Protein AF-X1LM20-F1 (afdb_monomer_lite)

Radius of gyration: 19.87 Å; chains: 1; bounding box: 27×49×47 Å

Organism: NCBI:txid412755

Sequence (80 aa):
MSIQNNLAENKNSILQAILRLRGPKTIESVERRIRATLKIRNHPEFLDDLRINRNVSGDFAINNLKLIEWADLLERGIIT

pLDDT: mean 75.82, std 10.27, range [49.53, 89.44]

Structure (mmCIF, N/CA/C/O backbone):
data_AF-X1LM20-F1
#
_entry.id   AF-X1LM20-F1
#
loop_
_atom_site.group_PDB
_atom_site.id
_atom_site.type_symbol
_atom_site.label_atom_id
_atom_site.label_alt_id
_a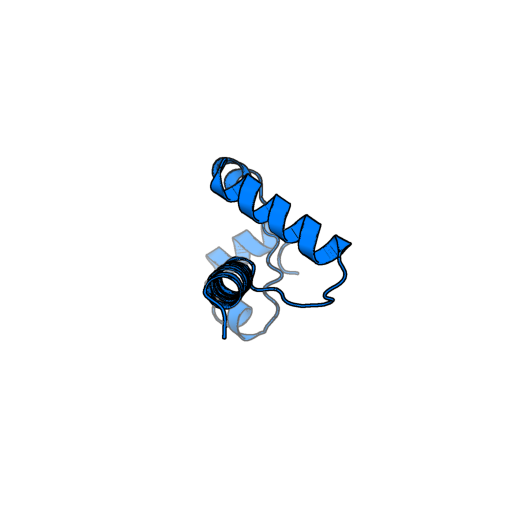tom_site.label_comp_id
_atom_site.label_asym_id
_atom_site.label_entity_id
_atom_site.label_seq_id
_atom_site.pdbx_PDB_ins_code
_atom_site.Cartn_x
_atom_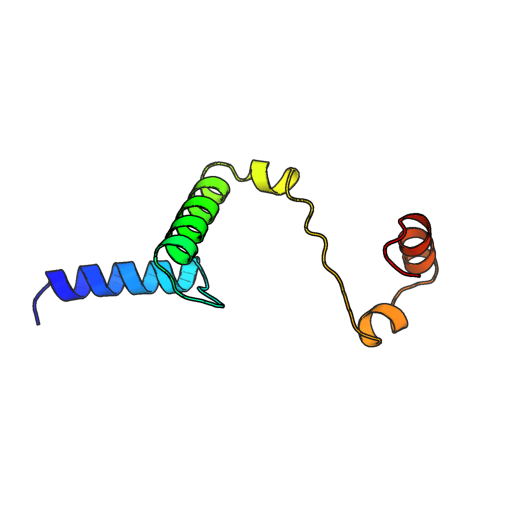site.Cartn_y
_atom_site.Cartn_z
_atom_site.occupancy
_atom_site.B_iso_or_equiv
_atom_site.auth_seq_id
_atom_site.auth_comp_id
_atom_site.auth_asym_id
_atom_site.auth_atom_id
_atom_site.pdbx_PDB_model_num
ATOM 1 N N . MET A 1 1 ? -15.639 26.048 20.410 1.00 52.78 1 MET A N 1
ATOM 2 C CA . MET A 1 1 ? -14.865 25.287 19.405 1.00 52.78 1 MET A CA 1
ATOM 3 C C . MET A 1 1 ? -13.498 25.954 19.308 1.00 52.78 1 MET A C 1
ATOM 5 O O . MET A 1 1 ? -13.457 27.123 18.953 1.00 52.78 1 MET A O 1
ATOM 9 N N . SER A 1 2 ? -12.419 25.318 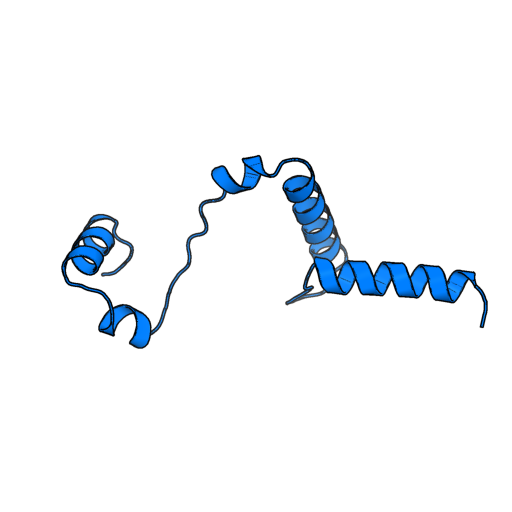19.779 1.00 62.06 2 SER A N 1
ATOM 10 C CA . SER A 1 2 ? -11.088 25.950 19.823 1.00 62.06 2 SER A CA 1
ATOM 11 C C . SER A 1 2 ? -10.313 25.681 18.527 1.00 62.06 2 SER A C 1
ATOM 13 O O . SER A 1 2 ? -10.496 24.643 17.893 1.00 62.06 2 SER A O 1
ATOM 15 N N . ILE A 1 3 ? -9.418 26.595 18.142 1.00 61.31 3 ILE A N 1
ATOM 16 C CA . ILE A 1 3 ? -8.562 26.469 16.945 1.00 61.31 3 ILE A CA 1
ATOM 17 C C . ILE A 1 3 ? -7.749 25.157 16.949 1.00 61.31 3 ILE A C 1
ATOM 19 O O . ILE A 1 3 ? -7.504 24.573 15.894 1.00 61.31 3 ILE A O 1
ATOM 23 N N . GLN A 1 4 ? -7.371 24.652 18.128 1.00 62.88 4 GLN A N 1
ATOM 24 C CA . GLN A 1 4 ? -6.640 23.388 18.259 1.00 62.88 4 GLN A CA 1
ATOM 25 C C . GLN A 1 4 ? -7.465 22.166 17.833 1.00 62.88 4 GLN A C 1
ATOM 27 O O . GLN A 1 4 ? -6.903 21.255 17.222 1.00 62.88 4 GLN A O 1
ATOM 32 N N . ASN A 1 5 ? -8.781 22.168 18.075 1.00 68.81 5 ASN A N 1
ATOM 33 C CA . ASN A 1 5 ? -9.652 21.079 17.627 1.00 68.81 5 ASN A CA 1
ATOM 34 C C . ASN A 1 5 ? -9.715 21.030 16.095 1.00 68.81 5 ASN A C 1
ATOM 36 O O . ASN A 1 5 ? -9.559 19.957 15.518 1.00 68.81 5 ASN A O 1
ATOM 40 N N . ASN A 1 6 ? -9.788 22.191 15.434 1.00 78.06 6 ASN A N 1
ATOM 41 C CA . ASN A 1 6 ? -9.791 22.267 13.970 1.00 78.06 6 ASN A CA 1
ATOM 42 C C . ASN A 1 6 ? -8.485 21.743 13.353 1.00 78.06 6 ASN A C 1
ATOM 44 O O . ASN A 1 6 ? -8.509 21.063 12.329 1.00 78.06 6 ASN A O 1
ATOM 48 N N . LEU A 1 7 ? -7.330 22.032 13.964 1.00 77.56 7 LEU A N 1
ATOM 49 C CA . LEU A 1 7 ? -6.042 21.554 13.454 1.00 77.56 7 LEU A CA 1
ATOM 50 C C . LEU A 1 7 ? -5.891 20.034 13.609 1.00 77.56 7 LEU A C 1
ATOM 52 O O . LEU A 1 7 ? -5.393 19.367 12.700 1.00 77.56 7 LEU A O 1
ATOM 56 N N . ALA A 1 8 ? -6.306 19.485 14.752 1.00 79.25 8 ALA A N 1
ATOM 57 C CA . ALA A 1 8 ? -6.269 18.046 14.995 1.00 79.25 8 ALA A CA 1
ATOM 58 C C . ALA A 1 8 ? -7.218 17.293 14.046 1.00 79.25 8 ALA A C 1
ATOM 60 O O . ALA A 1 8 ? -6.819 16.306 13.426 1.00 79.25 8 ALA A O 1
ATOM 61 N N . GLU A 1 9 ? -8.441 17.793 13.865 1.00 80.44 9 GLU A N 1
ATOM 62 C CA . GLU A 1 9 ? -9.423 17.231 12.932 1.00 80.44 9 GLU A CA 1
ATOM 63 C C . GLU A 1 9 ? -8.957 17.299 11.475 1.00 80.44 9 GLU A C 1
ATOM 65 O O . GLU A 1 9 ? -9.100 16.322 10.732 1.00 80.44 9 GLU A O 1
ATOM 70 N N . ASN A 1 10 ? -8.334 18.408 11.069 1.00 84.00 10 ASN A N 1
ATOM 71 C CA . ASN A 1 10 ? -7.776 18.558 9.728 1.00 84.00 10 ASN A CA 1
ATOM 72 C C . ASN A 1 10 ? -6.663 17.526 9.468 1.00 84.00 10 ASN A C 1
ATOM 74 O O . ASN A 1 10 ? -6.713 16.798 8.474 1.00 84.00 10 ASN A O 1
ATOM 78 N N . LYS A 1 11 ? -5.714 17.377 10.404 1.00 80.69 11 LYS A N 1
ATOM 79 C CA . LYS A 1 11 ? -4.645 16.367 10.310 1.00 80.69 11 LYS A CA 1
ATOM 80 C C . LYS A 1 11 ? -5.209 14.949 10.227 1.00 80.69 11 LYS A C 1
ATOM 82 O O . LYS A 1 11 ? -4.769 14.164 9.388 1.00 80.69 11 LYS A O 1
ATOM 87 N N . ASN A 1 12 ? -6.207 14.633 11.051 1.00 79.62 12 ASN A N 1
ATOM 88 C CA . ASN A 1 12 ? -6.867 13.328 11.032 1.00 79.62 12 ASN A CA 1
ATOM 89 C C . ASN A 1 12 ? -7.577 13.061 9.699 1.00 79.62 12 ASN A C 1
ATOM 91 O O . ASN A 1 12 ? -7.464 11.961 9.159 1.00 79.62 12 ASN A O 1
ATOM 95 N N . SER A 1 13 ? -8.247 14.066 9.135 1.00 79.44 13 SER A N 1
ATOM 96 C CA . SER A 1 13 ? -8.924 13.959 7.838 1.00 79.44 13 SER A CA 1
ATOM 97 C C . SER A 1 13 ? -7.932 13.711 6.699 1.00 79.44 13 SER A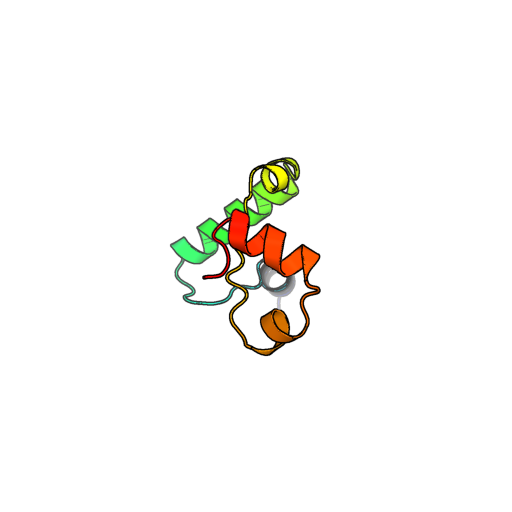 C 1
ATOM 99 O O . SER A 1 13 ? -8.145 12.830 5.866 1.00 79.44 13 SER A O 1
ATOM 101 N N . ILE A 1 14 ? -6.798 14.418 6.702 1.00 80.31 14 ILE A N 1
ATOM 102 C CA . ILE A 1 14 ? -5.716 14.219 5.729 1.00 80.31 14 ILE A CA 1
ATOM 103 C C . ILE A 1 14 ? -5.136 12.803 5.841 1.00 80.31 14 ILE A C 1
ATOM 105 O O . ILE A 1 14 ? -4.984 12.116 4.830 1.00 80.31 14 ILE A O 1
ATOM 109 N N . LEU A 1 15 ? -4.852 12.332 7.058 1.00 75.88 15 LEU A N 1
ATOM 110 C CA . LEU A 1 15 ? -4.346 10.974 7.279 1.00 75.88 15 LEU A CA 1
ATOM 111 C C . LEU A 1 15 ? -5.345 9.913 6.803 1.00 75.88 15 LEU A C 1
ATOM 113 O O . LEU A 1 15 ? -4.944 8.952 6.148 1.00 75.88 15 LEU A O 1
ATOM 117 N N . GLN A 1 16 ? -6.641 10.095 7.066 1.00 74.19 16 GLN A N 1
ATOM 118 C CA . GLN A 1 16 ? -7.678 9.183 6.577 1.00 74.19 16 GLN A CA 1
ATOM 119 C C . GLN A 1 16 ? -7.749 9.149 5.045 1.00 74.19 16 GLN A C 1
ATOM 121 O O . GLN A 1 16 ? -7.820 8.059 4.467 1.00 74.19 16 GLN A O 1
ATOM 126 N N . ALA A 1 17 ? -7.678 10.310 4.387 1.00 76.44 17 ALA A N 1
ATOM 127 C CA . ALA A 1 17 ? -7.699 10.412 2.929 1.00 76.44 17 ALA A CA 1
ATOM 128 C C . ALA A 1 17 ? -6.474 9.744 2.281 1.00 76.44 17 ALA A C 1
ATOM 130 O O . ALA A 1 17 ? -6.605 9.044 1.275 1.00 76.44 17 ALA A O 1
ATOM 131 N N . ILE A 1 18 ? -5.293 9.918 2.881 1.00 75.06 18 ILE A N 1
ATOM 132 C CA . ILE A 1 18 ? -4.026 9.384 2.368 1.00 75.06 18 ILE A CA 1
ATOM 133 C C . ILE A 1 18 ? -3.916 7.872 2.590 1.00 75.06 18 ILE A C 1
ATOM 135 O O . ILE A 1 18 ? -3.553 7.138 1.674 1.00 75.06 18 ILE A O 1
ATOM 139 N N . LEU A 1 19 ? -4.216 7.391 3.797 1.00 74.25 19 LEU A N 1
ATOM 140 C CA . LEU A 1 19 ? -3.938 6.003 4.184 1.00 74.25 19 LEU A CA 1
ATOM 141 C C . LEU A 1 19 ? -5.009 5.019 3.713 1.00 74.25 19 LEU A C 1
ATOM 143 O O . LEU A 1 19 ? -4.790 3.809 3.815 1.00 74.25 19 LEU A O 1
ATOM 147 N N . ARG A 1 20 ? -6.167 5.524 3.243 1.00 69.56 20 ARG A N 1
ATOM 148 C CA . ARG A 1 20 ? -7.360 4.740 2.870 1.00 69.56 20 ARG A CA 1
ATOM 149 C C . ARG A 1 20 ? -7.533 3.550 3.818 1.00 69.56 20 ARG A C 1
ATOM 151 O O . ARG A 1 20 ? -7.474 2.395 3.394 1.00 69.56 20 ARG A O 1
ATOM 158 N N . LEU A 1 21 ? -7.656 3.838 5.117 1.00 65.88 21 LEU A N 1
ATOM 159 C CA . LEU A 1 21 ? -7.696 2.828 6.179 1.00 65.88 21 LEU A CA 1
ATOM 160 C C . LEU A 1 21 ? -8.873 1.861 5.946 1.00 65.88 21 LEU A C 1
ATOM 162 O O . LEU A 1 21 ? -10.017 2.170 6.272 1.00 65.88 21 LEU A O 1
ATOM 166 N N . ARG A 1 22 ? -8.585 0.695 5.358 1.00 66.12 22 ARG A N 1
ATOM 167 C CA . ARG A 1 22 ? -9.528 -0.408 5.113 1.00 66.12 22 ARG A CA 1
ATOM 168 C C . ARG A 1 22 ? -9.152 -1.607 5.986 1.00 66.12 22 ARG A C 1
ATOM 170 O O . ARG A 1 22 ? -7.968 -1.845 6.216 1.00 66.12 22 ARG A O 1
ATOM 177 N N . GLY A 1 23 ? -10.148 -2.374 6.426 1.00 67.12 23 GLY A N 1
ATOM 178 C CA . GLY A 1 23 ? -9.956 -3.518 7.324 1.00 67.12 23 GLY A CA 1
ATOM 179 C C . GLY A 1 23 ? -9.859 -3.130 8.812 1.00 67.12 23 GLY A C 1
ATOM 180 O O . GLY A 1 23 ? -10.270 -2.026 9.180 1.00 67.12 23 GLY A O 1
ATOM 181 N N . PRO A 1 24 ? -9.346 -4.029 9.675 1.00 72.50 24 PRO A N 1
ATOM 182 C CA . PRO A 1 24 ? -9.288 -3.823 11.125 1.00 72.50 24 PRO A CA 1
ATOM 183 C C . PRO A 1 24 ? -8.444 -2.603 11.528 1.00 72.50 24 PRO A C 1
ATOM 185 O O . PRO A 1 24 ? -7.294 -2.453 11.105 1.00 72.50 24 PRO A O 1
ATOM 188 N N . LYS A 1 25 ? -9.009 -1.738 12.381 1.00 81.19 25 LYS A N 1
ATOM 189 C CA . LYS A 1 25 ? -8.414 -0.462 12.829 1.00 81.19 25 LYS A CA 1
ATOM 190 C C . LYS A 1 25 ? -7.789 -0.565 14.226 1.00 81.19 25 LYS A C 1
ATOM 192 O O . LYS A 1 25 ? -8.094 0.222 15.113 1.00 81.19 25 LYS A O 1
ATOM 197 N N . THR A 1 26 ? -6.926 -1.553 14.433 1.00 86.19 26 THR A N 1
ATOM 198 C CA . THR A 1 26 ? -6.092 -1.634 15.646 1.00 86.19 26 THR A CA 1
ATOM 199 C C . THR A 1 26 ? -4.958 -0.604 15.578 1.00 86.19 26 THR A C 1
ATOM 201 O O . THR A 1 26 ? -4.508 -0.297 14.472 1.00 86.19 26 THR A O 1
ATOM 204 N N . ILE A 1 27 ? -4.424 -0.163 16.723 1.00 86.56 27 ILE A N 1
ATOM 205 C CA . ILE A 1 27 ? -3.259 0.746 16.789 1.00 86.56 27 ILE A CA 1
ATOM 206 C C . ILE A 1 27 ? -2.107 0.234 15.910 1.00 86.56 27 ILE A C 1
ATOM 208 O O . ILE A 1 27 ? -1.610 0.966 15.059 1.00 86.56 27 ILE A O 1
ATOM 212 N N . GLU A 1 28 ? -1.767 -1.050 16.029 1.00 86.81 28 GLU A N 1
ATOM 213 C CA . GLU A 1 28 ? -0.672 -1.680 15.282 1.00 86.81 28 GLU A CA 1
ATOM 214 C C . GLU A 1 28 ? -0.893 -1.659 13.753 1.00 86.81 28 GLU A C 1
ATOM 216 O O . GLU A 1 28 ? -0.017 -1.245 12.994 1.00 86.81 28 GLU A O 1
ATOM 221 N N . SER A 1 29 ? -2.087 -2.051 13.286 1.00 81.75 29 SER A N 1
ATOM 222 C CA . SER A 1 29 ? -2.515 -1.949 11.873 1.00 81.75 29 SER A CA 1
ATOM 223 C C . SER A 1 29 ? -2.368 -0.529 11.313 1.00 81.75 29 SER A C 1
ATOM 225 O O . SER A 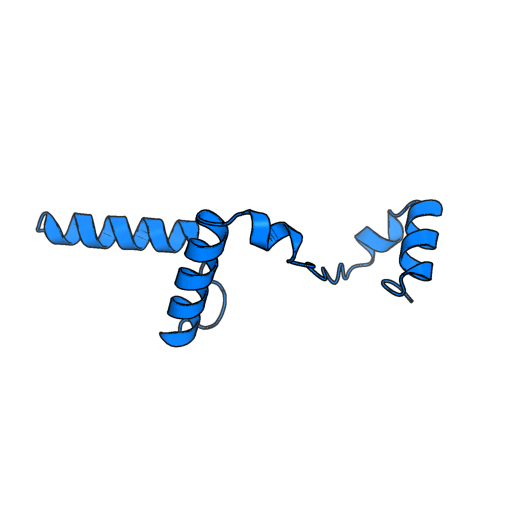1 29 ? -1.835 -0.337 10.215 1.00 81.75 29 SER A O 1
ATOM 227 N N . VAL A 1 30 ? -2.818 0.478 12.069 1.00 82.69 30 VAL A N 1
ATOM 228 C CA . VAL A 1 30 ? -2.760 1.884 11.650 1.00 82.69 30 VAL A CA 1
ATOM 229 C C . VAL A 1 30 ? -1.315 2.377 11.619 1.00 82.69 30 VAL A C 1
ATOM 231 O O . VAL A 1 30 ? -0.905 2.980 10.627 1.00 82.69 30 VAL A O 1
ATOM 234 N N . GLU A 1 31 ? -0.520 2.070 12.644 1.00 87.06 31 GLU A N 1
ATOM 235 C CA . GLU A 1 31 ? 0.894 2.441 12.707 1.00 87.06 31 GLU A CA 1
ATOM 236 C C . GLU A 1 31 ? 1.688 1.846 11.537 1.00 87.06 31 GLU A C 1
ATOM 238 O O . GLU A 1 31 ? 2.412 2.571 10.846 1.00 87.06 31 GLU A O 1
ATOM 243 N N . ARG A 1 32 ? 1.512 0.547 11.254 1.00 85.38 32 ARG A N 1
ATOM 244 C CA . ARG A 1 32 ? 2.163 -0.121 10.115 1.00 85.38 32 ARG A CA 1
ATOM 245 C C . ARG A 1 32 ? 1.834 0.568 8.793 1.00 85.38 32 ARG A C 1
ATOM 247 O O . ARG A 1 32 ? 2.738 0.793 7.990 1.00 85.38 32 ARG A O 1
ATOM 254 N N . ARG A 1 33 ? 0.570 0.948 8.578 1.00 84.38 33 ARG A N 1
ATOM 255 C CA . ARG A 1 33 ? 0.139 1.661 7.363 1.00 84.38 33 ARG A CA 1
ATOM 256 C C . ARG A 1 33 ? 0.758 3.050 7.262 1.00 84.38 33 ARG A C 1
ATOM 258 O O . ARG A 1 33 ? 1.291 3.375 6.207 1.00 84.38 33 ARG A O 1
ATOM 265 N N . ILE A 1 34 ? 0.742 3.833 8.345 1.00 85.06 34 ILE A N 1
ATOM 266 C CA . ILE A 1 34 ? 1.384 5.158 8.382 1.00 85.06 34 ILE A CA 1
ATOM 267 C C . ILE A 1 34 ? 2.857 5.037 7.993 1.00 85.06 34 ILE A C 1
ATOM 269 O O . ILE A 1 34 ? 3.319 5.733 7.088 1.00 85.06 34 ILE A O 1
ATOM 273 N N . ARG A 1 35 ? 3.587 4.116 8.634 1.00 86.75 35 ARG A N 1
ATOM 274 C CA . ARG A 1 35 ? 5.012 3.895 8.361 1.00 86.75 35 ARG A CA 1
ATOM 275 C C . ARG A 1 35 ? 5.257 3.466 6.918 1.00 86.75 35 ARG A C 1
ATOM 277 O O . ARG A 1 35 ? 6.151 4.017 6.284 1.00 86.75 35 ARG A O 1
ATOM 284 N N . ALA A 1 36 ? 4.475 2.524 6.394 1.00 85.25 36 ALA A N 1
ATOM 285 C CA . ALA A 1 36 ? 4.601 2.070 5.011 1.00 85.25 36 ALA A CA 1
ATOM 286 C C . ALA A 1 36 ? 4.377 3.218 4.015 1.00 85.25 36 ALA A C 1
ATOM 288 O O . ALA A 1 36 ? 5.179 3.412 3.105 1.00 85.25 36 ALA A O 1
ATOM 289 N N . THR A 1 37 ? 3.340 4.033 4.225 1.00 85.31 37 THR A N 1
ATOM 290 C CA . THR A 1 37 ? 3.053 5.186 3.365 1.00 85.31 37 THR A CA 1
ATOM 291 C C . THR A 1 37 ? 4.160 6.235 3.404 1.00 85.31 37 THR A C 1
ATOM 293 O O . THR A 1 37 ? 4.527 6.753 2.354 1.00 85.31 37 THR A O 1
ATOM 296 N N . LEU A 1 38 ? 4.712 6.545 4.581 1.00 85.06 38 LEU A N 1
ATOM 297 C CA . LEU A 1 38 ? 5.817 7.502 4.695 1.00 85.06 38 LEU A CA 1
ATOM 298 C C . LEU A 1 38 ? 7.102 6.977 4.048 1.00 85.06 38 LEU A C 1
ATOM 300 O O . LEU A 1 38 ? 7.759 7.725 3.331 1.00 85.06 38 LEU A O 1
ATOM 304 N N . LYS A 1 39 ? 7.432 5.692 4.244 1.00 88.12 39 LYS A N 1
ATOM 305 C CA . LYS A 1 39 ? 8.593 5.061 3.600 1.00 88.12 39 LYS A CA 1
ATOM 306 C C . LYS A 1 39 ? 8.499 5.143 2.079 1.00 88.12 39 LYS A C 1
ATOM 308 O O . LYS A 1 39 ? 9.422 5.651 1.465 1.00 88.12 39 LYS A O 1
ATOM 313 N N . ILE A 1 40 ? 7.370 4.730 1.500 1.00 85.00 40 ILE A N 1
ATOM 314 C CA . ILE A 1 40 ? 7.148 4.767 0.044 1.00 85.00 40 ILE A CA 1
ATOM 315 C C . ILE A 1 40 ? 7.164 6.203 -0.498 1.00 85.00 40 ILE A C 1
ATOM 317 O O . ILE A 1 40 ? 7.672 6.442 -1.584 1.00 85.00 40 ILE A O 1
ATOM 321 N N . ARG A 1 41 ? 6.616 7.182 0.236 1.00 83.25 41 ARG A N 1
ATOM 322 C CA . ARG A 1 41 ? 6.646 8.588 -0.202 1.00 83.25 41 ARG A CA 1
ATOM 323 C C . ARG A 1 41 ? 8.052 9.179 -0.225 1.00 83.25 41 ARG A C 1
ATOM 325 O O . ARG A 1 41 ? 8.332 9.990 -1.098 1.00 83.25 41 ARG A O 1
ATOM 332 N N . ASN A 1 42 ? 8.886 8.820 0.747 1.00 88.06 42 ASN A N 1
ATOM 333 C CA . ASN A 1 42 ? 10.259 9.317 0.835 1.00 88.06 42 ASN A CA 1
ATOM 334 C C . ASN A 1 42 ? 11.204 8.576 -0.117 1.00 88.06 42 ASN A C 1
ATOM 336 O O . ASN A 1 42 ? 12.162 9.171 -0.592 1.00 88.06 42 ASN A O 1
ATOM 340 N N . HIS A 1 43 ? 10.915 7.301 -0.369 1.00 89.44 43 HIS A N 1
ATOM 341 C CA . HIS A 1 43 ? 11.718 6.384 -1.167 1.00 89.44 43 HIS A CA 1
ATOM 342 C C . HIS A 1 43 ? 10.806 5.642 -2.153 1.00 89.44 43 HIS A C 1
ATOM 344 O O . HIS A 1 43 ? 10.410 4.496 -1.896 1.00 89.44 43 HIS A O 1
ATOM 350 N N . PRO A 1 44 ? 10.377 6.309 -3.240 1.00 84.88 44 PRO A N 1
ATOM 351 C CA . PRO A 1 44 ? 9.500 5.704 -4.237 1.00 84.88 44 PRO A CA 1
ATOM 352 C C . PRO A 1 44 ? 10.130 4.490 -4.928 1.00 84.88 44 PRO A C 1
ATOM 354 O O . PRO A 1 44 ? 9.383 3.628 -5.377 1.00 84.88 44 PRO A O 1
ATOM 357 N N . GLU A 1 45 ? 11.460 4.371 -4.942 1.00 85.44 45 GLU A N 1
ATOM 358 C CA . GLU A 1 45 ? 12.206 3.209 -5.443 1.00 85.44 45 GLU A CA 1
ATOM 359 C C . GLU A 1 45 ? 11.797 1.893 -4.762 1.00 85.44 45 GLU A C 1
ATOM 361 O O . GLU A 1 45 ? 11.845 0.832 -5.373 1.00 85.44 45 GLU A O 1
ATOM 366 N N . PHE A 1 46 ? 11.277 1.939 -3.530 1.00 82.88 46 PHE A N 1
ATOM 367 C CA . PHE A 1 46 ? 10.734 0.745 -2.874 1.00 82.88 46 PHE A CA 1
ATOM 368 C C . PHE A 1 46 ? 9.499 0.170 -3.574 1.00 82.88 46 PHE A C 1
ATOM 370 O O . PHE A 1 46 ? 9.107 -0.957 -3.276 1.00 82.88 46 PHE A O 1
ATOM 377 N N . LEU A 1 47 ? 8.851 0.929 -4.464 1.00 79.00 47 LEU A N 1
ATOM 378 C CA . LEU A 1 47 ? 7.777 0.410 -5.308 1.00 79.00 47 LEU A CA 1
ATOM 379 C C . LEU A 1 47 ? 8.302 -0.494 -6.423 1.00 79.00 47 LEU A C 1
ATOM 381 O O . LEU A 1 47 ? 7.562 -1.383 -6.839 1.00 79.00 47 LEU A O 1
ATOM 385 N N . ASP A 1 48 ? 9.549 -0.315 -6.860 1.00 76.19 48 ASP A N 1
ATOM 386 C CA . ASP A 1 48 ? 10.159 -1.138 -7.910 1.00 76.19 48 ASP A CA 1
ATOM 387 C C . ASP A 1 48 ? 10.438 -2.560 -7.398 1.00 76.19 48 ASP A C 1
ATOM 389 O O . ASP A 1 48 ? 10.233 -3.543 -8.111 1.00 76.19 48 ASP A O 1
ATOM 393 N N . ASP A 1 49 ? 10.784 -2.679 -6.113 1.00 72.50 49 ASP A N 1
ATOM 394 C CA . ASP A 1 49 ? 10.924 -3.960 -5.409 1.00 72.50 49 ASP A CA 1
ATOM 395 C C . ASP A 1 49 ? 9.567 -4.603 -5.066 1.00 72.50 49 ASP A C 1
ATOM 397 O O . ASP A 1 49 ? 9.471 -5.789 -4.724 1.00 72.50 49 ASP A O 1
ATOM 401 N N . LEU A 1 50 ? 8.483 -3.826 -5.136 1.00 66.69 50 LEU A N 1
ATOM 402 C CA . LEU A 1 50 ? 7.157 -4.243 -4.707 1.00 66.69 50 LEU A CA 1
ATOM 403 C C . LEU A 1 50 ? 6.467 -5.027 -5.827 1.00 66.69 50 LEU A C 1
ATOM 405 O O . LEU A 1 50 ? 5.653 -4.511 -6.593 1.00 66.69 50 LEU A O 1
ATOM 409 N N . ARG A 1 51 ? 6.739 -6.334 -5.890 1.00 59.06 51 ARG A N 1
ATOM 410 C CA . ARG A 1 51 ? 5.945 -7.263 -6.707 1.00 59.06 51 ARG A CA 1
ATOM 411 C C . ARG A 1 51 ? 4.520 -7.356 -6.162 1.00 59.06 51 ARG A C 1
ATOM 413 O O . ARG A 1 51 ? 4.223 -8.128 -5.251 1.00 59.06 51 ARG A O 1
ATOM 420 N N . ILE A 1 52 ? 3.613 -6.570 -6.737 1.00 61.47 52 ILE A N 1
ATOM 421 C CA . ILE A 1 52 ? 2.181 -6.700 -6.468 1.00 61.47 52 ILE A CA 1
ATOM 422 C C . ILE A 1 52 ? 1.674 -7.938 -7.212 1.00 61.47 52 ILE A C 1
ATOM 424 O O . ILE A 1 52 ? 1.304 -7.860 -8.383 1.00 61.47 52 ILE A O 1
ATOM 428 N N . ASN A 1 53 ? 1.601 -9.071 -6.515 1.00 52.16 53 ASN A N 1
ATOM 429 C CA . ASN A 1 53 ? 0.834 -10.222 -6.983 1.00 52.16 53 ASN A CA 1
ATOM 430 C C . ASN A 1 53 ? -0.655 -9.870 -6.914 1.00 52.16 53 ASN A C 1
ATOM 432 O O . ASN A 1 53 ? -1.314 -10.025 -5.884 1.00 52.16 53 ASN A O 1
ATOM 436 N N . ARG A 1 54 ? -1.182 -9.315 -8.008 1.00 49.53 54 ARG A N 1
ATOM 437 C CA . ARG A 1 54 ? -2.622 -9.140 -8.178 1.00 49.53 54 ARG A CA 1
ATOM 438 C C . ARG A 1 54 ? -3.192 -10.482 -8.611 1.00 49.53 54 ARG A C 1
ATOM 440 O O . ARG A 1 54 ? -3.042 -10.859 -9.766 1.00 49.53 54 ARG A O 1
ATOM 447 N N . ASN A 1 55 ? -3.884 -11.167 -7.706 1.00 50.06 55 ASN A N 1
ATOM 448 C CA . ASN A 1 55 ? -4.808 -12.220 -8.112 1.00 50.06 55 ASN A CA 1
ATOM 449 C C . ASN A 1 55 ? -5.990 -11.530 -8.797 1.00 50.06 55 ASN A C 1
ATOM 451 O O . ASN A 1 55 ? -6.918 -11.065 -8.135 1.00 50.06 55 ASN A O 1
ATOM 455 N N . VAL A 1 56 ? -5.908 -11.374 -10.118 1.00 54.22 56 VAL A N 1
ATOM 456 C CA . VAL A 1 56 ? -7.044 -10.938 -10.929 1.00 54.22 56 VAL A CA 1
ATOM 457 C C . VAL A 1 56 ? -7.970 -12.143 -11.046 1.00 54.22 56 VAL A C 1
ATOM 459 O O . VAL A 1 56 ? -7.840 -12.952 -11.955 1.00 54.22 56 VAL A O 1
ATOM 462 N N . SER A 1 57 ? -8.861 -12.309 -10.073 1.00 56.12 57 SER A N 1
ATOM 463 C CA . SER A 1 57 ? -9.917 -13.312 -10.140 1.00 56.12 57 SER A CA 1
ATOM 464 C C . SER A 1 57 ? -11.147 -12.725 -10.830 1.00 56.12 57 SER A C 1
ATOM 466 O O . SER A 1 57 ? -11.634 -11.654 -10.465 1.00 56.12 57 SER A O 1
ATOM 468 N N . GLY A 1 58 ? -11.646 -13.439 -11.837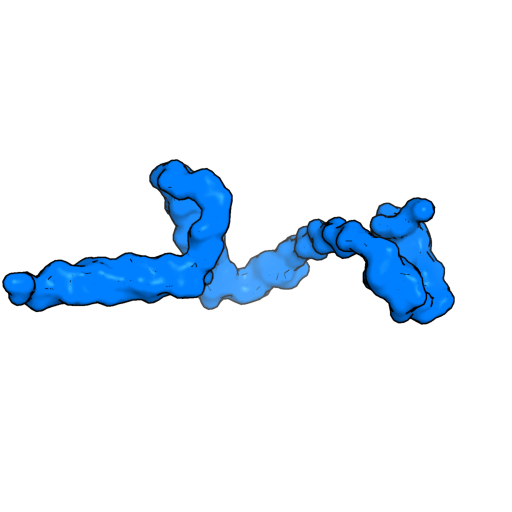 1.00 60.78 58 GLY A N 1
ATOM 469 C CA . GLY A 1 58 ? -12.911 -13.138 -12.497 1.00 60.78 58 GLY A CA 1
ATOM 470 C C . GLY A 1 58 ? -12.892 -13.465 -13.984 1.00 60.78 58 GLY A C 1
ATOM 471 O O . GLY A 1 58 ? -11.984 -13.051 -14.708 1.00 60.78 58 GLY A O 1
ATOM 472 N N . ASP A 1 59 ? -13.947 -14.140 -14.437 1.00 64.50 59 ASP A N 1
ATOM 473 C CA . ASP A 1 59 ? -14.135 -14.573 -15.827 1.00 64.50 59 ASP A CA 1
ATOM 474 C C . ASP A 1 59 ? -13.983 -13.416 -16.819 1.00 64.50 59 ASP A C 1
ATOM 476 O O . ASP A 1 59 ? -13.504 -13.599 -17.930 1.00 64.50 59 ASP A O 1
ATOM 480 N N . PHE A 1 60 ? -14.329 -12.192 -16.412 1.00 66.50 60 PHE A N 1
ATOM 481 C CA . PHE A 1 60 ? -14.227 -11.016 -17.270 1.00 66.50 60 PHE A CA 1
ATOM 482 C C . PHE A 1 60 ? -12.798 -10.732 -17.745 1.00 66.50 60 PHE A C 1
ATOM 484 O O . PHE A 1 60 ? -12.603 -10.460 -18.925 1.00 66.50 60 PHE A O 1
ATOM 491 N N . ALA A 1 61 ? -11.797 -10.785 -16.864 1.00 65.75 61 ALA A N 1
ATOM 492 C CA . ALA A 1 61 ? -10.421 -10.513 -17.276 1.00 65.75 61 ALA A CA 1
ATOM 493 C C . ALA A 1 61 ? -9.911 -11.639 -18.180 1.00 65.75 61 ALA A C 1
ATOM 495 O O . ALA A 1 61 ? -9.414 -11.371 -19.268 1.00 65.75 61 ALA A O 1
ATOM 496 N N . ILE A 1 62 ? -10.137 -12.886 -17.763 1.00 70.31 62 ILE A N 1
ATOM 497 C CA . ILE A 1 62 ? -9.730 -14.103 -18.472 1.00 70.31 62 ILE A CA 1
ATOM 498 C C . ILE A 1 62 ? -10.327 -14.161 -19.891 1.00 70.31 62 ILE A C 1
ATOM 500 O O . ILE A 1 62 ? -9.611 -14.438 -20.853 1.00 70.31 62 ILE A O 1
ATOM 504 N N . ASN A 1 63 ? -11.612 -13.825 -20.037 1.00 72.12 63 ASN A N 1
ATOM 505 C CA . ASN A 1 63 ? -12.340 -13.866 -21.310 1.00 72.12 63 ASN A CA 1
ATOM 506 C C . ASN A 1 63 ? -11.977 -12.728 -22.277 1.00 72.12 63 ASN A C 1
ATOM 508 O O . ASN A 1 63 ? -12.388 -12.768 -23.434 1.00 72.12 63 ASN A O 1
ATOM 512 N N . ASN A 1 64 ? -11.249 -11.705 -21.820 1.00 77.56 64 ASN A N 1
ATOM 513 C CA . ASN A 1 64 ? -10.860 -10.554 -22.642 1.00 77.56 64 ASN A CA 1
ATOM 514 C C . ASN A 1 64 ? -9.352 -10.495 -22.936 1.00 77.56 64 ASN A C 1
ATOM 516 O O . ASN A 1 64 ? -8.899 -9.555 -23.589 1.00 77.56 64 ASN A O 1
ATOM 520 N N . LEU A 1 65 ? -8.574 -11.480 -22.480 1.00 79.19 65 LEU A N 1
ATOM 521 C CA . LEU A 1 65 ? -7.160 -11.600 -22.827 1.00 79.19 65 LEU A CA 1
ATOM 522 C C . LEU A 1 65 ? -7.000 -12.052 -24.284 1.00 79.19 65 LEU A C 1
ATOM 524 O O . LEU A 1 65 ? -7.673 -12.971 -24.756 1.00 79.19 65 LEU A O 1
ATOM 528 N N . LYS A 1 66 ? -6.052 -11.447 -24.997 1.00 83.88 66 LYS A N 1
ATOM 529 C CA . LYS A 1 66 ? -5.602 -11.927 -26.307 1.00 83.88 66 LYS A CA 1
ATOM 530 C C . LYS A 1 66 ? -4.788 -13.210 -26.139 1.00 83.88 66 LYS A C 1
ATOM 532 O O . LYS A 1 66 ? -4.168 -13.434 -25.104 1.00 83.88 66 LYS A O 1
ATOM 537 N N . LEU A 1 67 ? -4.707 -14.019 -27.197 1.00 82.88 67 LEU A N 1
ATOM 538 C CA . LEU A 1 67 ? -3.998 -15.309 -27.186 1.00 82.88 67 LEU A CA 1
ATOM 539 C C . LEU A 1 67 ? -2.534 -15.201 -26.706 1.00 82.88 67 LEU A C 1
ATOM 541 O O . LEU A 1 67 ? -2.063 -16.050 -25.960 1.00 82.88 67 LEU A O 1
ATOM 545 N N . ILE A 1 68 ? -1.833 -14.133 -27.103 1.00 84.31 68 ILE A N 1
ATOM 546 C CA . ILE A 1 68 ? -0.450 -13.853 -26.676 1.00 84.31 68 ILE A CA 1
ATOM 547 C C . ILE A 1 68 ? -0.364 -13.564 -25.174 1.00 84.31 68 ILE A C 1
ATOM 549 O O . ILE A 1 68 ? 0.562 -14.019 -24.512 1.00 84.31 68 ILE A O 1
ATOM 553 N N . GLU A 1 69 ? -1.333 -12.828 -24.634 1.00 82.06 69 GLU A N 1
ATOM 554 C CA . GLU A 1 69 ? -1.376 -12.485 -23.210 1.00 82.06 69 GLU A CA 1
ATOM 555 C C . GLU A 1 69 ? -1.710 -13.731 -22.380 1.00 82.06 69 GLU A C 1
ATOM 557 O O . GLU A 1 69 ? -1.129 -13.945 -21.323 1.00 82.06 69 GLU A O 1
ATOM 562 N N . TRP A 1 70 ? -2.579 -14.602 -22.897 1.00 83.38 70 TRP A N 1
ATOM 563 C CA . TRP A 1 70 ? -2.854 -15.917 -22.317 1.00 83.38 70 TRP A CA 1
ATOM 564 C C . TRP A 1 70 ? -1.608 -16.808 -22.256 1.00 83.38 70 TRP A C 1
ATOM 566 O O . TRP A 1 70 ? -1.342 -17.409 -21.217 1.00 83.38 70 TRP A O 1
ATOM 576 N N . ALA A 1 71 ? -0.839 -16.882 -23.346 1.00 84.50 71 ALA A N 1
ATOM 577 C CA . ALA A 1 71 ? 0.373 -17.696 -23.410 1.00 84.50 71 ALA A CA 1
ATOM 578 C C . ALA A 1 71 ? 1.449 -17.220 -22.415 1.00 84.50 71 ALA A C 1
ATOM 580 O O . ALA A 1 71 ? 1.982 -18.044 -21.676 1.00 84.50 71 ALA A O 1
ATOM 581 N N . ASP A 1 72 ? 1.700 -15.905 -22.333 1.00 86.06 72 ASP A N 1
ATOM 582 C CA . ASP A 1 72 ? 2.643 -15.322 -21.359 1.00 86.06 72 ASP A CA 1
ATOM 583 C C . ASP A 1 72 ? 2.218 -15.621 -19.914 1.00 86.06 72 ASP A C 1
ATOM 585 O O . ASP A 1 72 ? 3.028 -16.014 -19.074 1.00 86.06 72 ASP A O 1
ATOM 589 N N . LEU A 1 73 ? 0.926 -15.474 -19.605 1.00 81.75 73 LEU A N 1
ATOM 590 C CA . LEU A 1 73 ? 0.417 -15.690 -18.251 1.00 81.75 73 LEU A CA 1
ATOM 591 C C . LEU A 1 73 ? 0.417 -17.172 -17.840 1.00 81.75 73 LEU A C 1
ATOM 593 O O . LEU A 1 73 ? 0.671 -17.460 -16.665 1.00 81.75 73 LEU A O 1
ATOM 597 N N . LEU A 1 74 ? 0.170 -18.093 -18.780 1.00 83.56 74 LEU A N 1
ATOM 598 C CA . LEU A 1 74 ? 0.307 -19.542 -18.575 1.00 83.56 74 LEU A CA 1
ATOM 599 C C . LEU A 1 74 ? 1.767 -19.936 -18.329 1.00 83.56 74 LEU A C 1
ATOM 601 O O . LEU A 1 74 ? 2.052 -20.638 -17.361 1.00 83.56 74 LEU A O 1
ATOM 605 N N . GLU A 1 75 ? 2.701 -19.454 -19.155 1.00 86.69 75 GLU A N 1
ATOM 606 C CA . GLU A 1 75 ? 4.138 -19.732 -19.002 1.00 86.69 75 GLU A CA 1
ATOM 607 C C . GLU A 1 75 ? 4.659 -19.264 -17.636 1.00 86.69 75 GLU A C 1
ATOM 609 O O . GLU A 1 75 ? 5.487 -19.915 -16.997 1.00 86.69 75 GLU A O 1
ATOM 614 N N . ARG A 1 76 ? 4.110 -18.154 -17.138 1.00 79.69 76 ARG A N 1
ATOM 615 C CA . ARG A 1 76 ? 4.453 -17.573 -15.837 1.00 79.69 76 ARG A CA 1
ATOM 616 C C . ARG A 1 76 ? 3.713 -18.211 -14.656 1.00 79.69 76 ARG A C 1
ATOM 618 O O . ARG A 1 76 ? 3.951 -17.795 -13.521 1.00 79.69 76 ARG A O 1
ATOM 625 N N . GLY A 1 77 ? 2.828 -19.183 -14.897 1.00 78.50 77 GLY A N 1
ATOM 626 C CA . GLY A 1 77 ? 2.056 -19.886 -13.865 1.00 78.50 77 GLY A CA 1
ATOM 627 C C . GLY A 1 77 ? 1.059 -19.000 -13.111 1.00 78.50 77 GLY A C 1
ATOM 628 O O . GLY A 1 77 ? 0.735 -19.280 -11.958 1.00 78.50 77 GLY A O 1
ATOM 629 N N . ILE A 1 78 ? 0.621 -17.895 -13.723 1.00 72.94 78 ILE A N 1
ATOM 630 C CA . ILE A 1 78 ? -0.311 -16.929 -13.116 1.00 72.94 78 ILE A CA 1
ATOM 631 C C . ILE A 1 78 ? -1.762 -17.393 -13.293 1.00 72.94 78 ILE A C 1
ATOM 633 O O . ILE A 1 78 ? -2.608 -17.134 -12.436 1.00 72.94 78 ILE A O 1
ATOM 637 N N . ILE A 1 79 ? -2.034 -18.083 -14.398 1.00 72.31 79 ILE A N 1
ATOM 638 C CA . ILE A 1 79 ? -3.302 -18.744 -14.711 1.00 72.31 79 ILE A CA 1
ATOM 639 C C . ILE A 1 79 ? -3.025 -20.229 -14.974 1.00 72.31 79 ILE A C 1
ATOM 641 O O . ILE A 1 79 ? -1.924 -20.579 -15.399 1.00 72.31 79 ILE A O 1
ATOM 645 N N . THR A 1 80 ? -3.999 -21.087 -14.675 1.00 69.00 80 THR A N 1
ATOM 646 C CA . THR A 1 80 ? -3.912 -22.557 -14.772 1.00 69.00 80 THR A CA 1
ATOM 647 C C . THR A 1 80 ? -4.985 -23.106 -15.684 1.00 69.00 80 THR A C 1
ATOM 649 O O . THR A 1 80 ? -6.141 -22.653 -15.509 1.00 69.00 80 THR A O 1
#

Secondary structure (DSSP, 8-state):
--HHHHHHHHHHHHHHHHHT--S---HHHHHHHHHHHHHHHH-GGGGTS--------SHHHHHT--HHHHHHHHHTTS--

Foldseek 3Di:
DDPVVVVVVVVVVVLCVQLVDDDDDDPVSSVVSVVVSVCCVVPVVVVVVDPPLDLPDDPVVVVPDDPVRVVVCVVVVSDD